Protein AF-A0A9N8VBD0-F1 (afdb_monomer_lite)

InterPro domains:
  IPR043472 Macro domain-like [G3DSA:3.40.220.10] (15-107)
  IPR043472 Macro domain-like [SSF52949] (2-107)
  IPR050892 ADP-ribose derivative metabolism enzymes [PTHR12521] (20-107)

Structure (mmCIF, N/CA/C/O backbone):
data_AF-A0A9N8VBD0-F1
#
_entry.id   AF-A0A9N8VBD0-F1
#
loop_
_atom_site.group_PDB
_atom_site.id
_atom_site.type_symbol
_atom_site.label_atom_id
_atom_site.label_alt_id
_atom_site.label_comp_id
_atom_site.label_asym_id
_atom_site.label_entity_id
_atom_site.label_seq_id
_atom_site.pdbx_PDB_ins_code
_atom_site.Cartn_x
_atom_site.Cartn_y
_atom_site.Cartn_z
_atom_site.occupancy
_atom_site.B_iso_or_equiv
_atom_site.auth_seq_id
_atom_site.auth_comp_id
_atom_site.auth_asym_id
_atom_site.auth_atom_id
_atom_site.pdbx_PDB_model_num
ATOM 1 N N . MET A 1 1 ? -31.161 -8.062 6.713 1.00 31.09 1 MET A N 1
ATOM 2 C CA . MET A 1 1 ? -30.155 -8.260 5.653 1.00 31.09 1 MET A CA 1
ATOM 3 C C . MET A 1 1 ? -29.999 -6.920 4.972 1.00 31.09 1 MET A C 1
ATOM 5 O O . MET A 1 1 ? -30.831 -6.590 4.147 1.00 31.09 1 MET A O 1
ATOM 9 N N . ASN A 1 2 ? -29.030 -6.115 5.401 1.00 25.83 2 ASN A N 1
ATOM 10 C CA . ASN A 1 2 ? -28.719 -4.864 4.720 1.00 25.83 2 ASN A CA 1
ATOM 11 C C . ASN A 1 2 ? -27.348 -5.059 4.088 1.00 25.83 2 ASN A C 1
ATOM 13 O O . ASN A 1 2 ? -26.340 -5.107 4.793 1.00 25.83 2 ASN A O 1
ATOM 17 N N . GLU A 1 3 ? -27.341 -5.254 2.773 1.00 28.41 3 GLU A N 1
ATOM 18 C CA . GLU A 1 3 ? -26.153 -5.073 1.952 1.00 28.41 3 GLU A CA 1
ATOM 19 C C . GLU A 1 3 ? -25.787 -3.593 2.029 1.00 28.41 3 GLU A C 1
ATOM 21 O O . GLU A 1 3 ? -26.439 -2.732 1.442 1.00 28.41 3 GLU A O 1
ATOM 26 N N . ILE A 1 4 ? -24.778 -3.284 2.840 1.00 38.75 4 ILE A N 1
ATOM 27 C CA . ILE A 1 4 ? -24.139 -1.977 2.808 1.00 38.75 4 ILE A CA 1
ATOM 28 C C . ILE A 1 4 ? -23.220 -2.022 1.593 1.00 38.75 4 ILE A C 1
ATOM 30 O O . ILE A 1 4 ? -22.107 -2.545 1.648 1.00 38.75 4 ILE A O 1
ATOM 34 N N . GLN A 1 5 ? -23.756 -1.543 0.478 1.00 35.75 5 GLN A N 1
ATOM 35 C CA . GLN A 1 5 ? -23.050 -1.273 -0.760 1.00 35.75 5 GLN A CA 1
ATOM 36 C C . GLN A 1 5 ? -22.018 -0.158 -0.496 1.00 35.75 5 GLN A C 1
ATOM 38 O O . GLN A 1 5 ? -22.266 1.021 -0.739 1.00 35.75 5 GLN A O 1
ATOM 43 N N . GLY A 1 6 ? -20.873 -0.517 0.086 1.00 36.97 6 GLY A N 1
ATOM 44 C CA . GLY A 1 6 ? -19.668 0.311 0.075 1.00 36.97 6 GLY A CA 1
ATOM 45 C C . GLY A 1 6 ? -19.026 0.191 -1.300 1.00 36.97 6 GLY A C 1
ATOM 46 O O . GLY A 1 6 ? -18.059 -0.554 -1.462 1.00 36.97 6 GLY A O 1
ATOM 47 N N . ASP A 1 7 ? -19.662 0.817 -2.289 1.00 37.22 7 ASP A N 1
ATOM 48 C CA . ASP A 1 7 ? -19.203 0.837 -3.673 1.00 37.22 7 ASP A CA 1
ATOM 49 C C . ASP A 1 7 ? -17.935 1.671 -3.839 1.00 37.22 7 ASP A C 1
ATOM 51 O O . ASP A 1 7 ? -17.597 2.495 -2.997 1.00 37.22 7 ASP A O 1
ATOM 55 N N . LEU A 1 8 ? -17.268 1.398 -4.961 1.00 44.38 8 LEU A N 1
ATOM 56 C CA . LEU A 1 8 ? -15.953 1.811 -5.468 1.00 44.38 8 LEU A CA 1
ATOM 57 C C . LEU A 1 8 ? -15.437 3.238 -5.186 1.00 44.38 8 LEU A C 1
ATOM 59 O O . LEU A 1 8 ? -14.272 3.495 -5.469 1.00 44.38 8 LEU A O 1
ATOM 63 N N . PHE A 1 9 ? -16.247 4.145 -4.655 1.00 45.81 9 PHE A N 1
ATOM 64 C CA . PHE A 1 9 ? -15.895 5.510 -4.288 1.00 45.81 9 PHE A CA 1
ATOM 65 C C . PHE A 1 9 ? -16.788 5.913 -3.107 1.00 45.81 9 PHE A C 1
ATOM 67 O O . PHE A 1 9 ? -17.988 5.634 -3.116 1.00 45.81 9 PHE A O 1
ATOM 74 N N . ASP A 1 10 ? -16.208 6.544 -2.082 1.00 40.22 10 ASP A N 1
ATOM 75 C CA . ASP A 1 10 ? -16.963 7.177 -0.994 1.00 40.22 10 ASP A CA 1
ATOM 76 C C . ASP A 1 10 ? -18.092 8.020 -1.618 1.00 40.22 10 ASP A C 1
ATOM 78 O O . ASP A 1 10 ? -17.846 8.869 -2.476 1.00 40.22 10 ASP A O 1
ATOM 82 N N . ASN A 1 11 ? -19.347 7.722 -1.270 1.00 37.53 11 ASN A N 1
ATOM 83 C CA . ASN A 1 11 ? -20.549 8.149 -2.006 1.00 37.53 11 ASN A CA 1
ATOM 84 C C . ASN A 1 11 ? -20.861 9.659 -1.843 1.00 37.53 11 ASN A C 1
ATOM 86 O O . ASN A 1 11 ? -21.993 10.095 -2.057 1.00 37.53 11 ASN A O 1
ATOM 90 N N . SER A 1 12 ? -19.867 10.460 -1.443 1.00 38.16 12 SER A N 1
ATOM 91 C CA . SER A 1 12 ? -19.885 11.924 -1.466 1.00 38.16 12 SER A CA 1
ATOM 92 C C . SER A 1 12 ? -19.321 12.518 -2.758 1.00 38.16 12 SER A C 1
ATOM 94 O O . SER A 1 12 ? -19.684 13.644 -3.088 1.00 38.16 12 SER A O 1
ATOM 96 N N . ASP A 1 13 ? -18.519 11.775 -3.526 1.00 39.72 13 ASP A N 1
ATOM 97 C CA . ASP A 1 13 ? -17.873 12.286 -4.740 1.00 39.72 13 ASP A CA 1
ATOM 98 C C . ASP A 1 13 ? -18.509 11.688 -6.000 1.00 39.72 13 ASP A C 1
ATOM 100 O O . ASP A 1 13 ? -17.904 10.941 -6.766 1.00 39.72 13 ASP A O 1
ATOM 104 N N . LYS A 1 14 ? -19.776 12.046 -6.237 1.00 34.25 14 LYS A N 1
ATOM 105 C CA . LYS A 1 14 ? -20.397 11.927 -7.564 1.00 34.25 14 LYS A CA 1
ATOM 106 C C . LYS A 1 14 ? -19.779 12.958 -8.505 1.00 34.25 14 LYS A C 1
ATOM 108 O O . LYS A 1 14 ? -20.383 13.989 -8.769 1.00 34.25 14 LYS A O 1
ATOM 113 N N . ASN A 1 15 ? -18.584 12.680 -8.994 1.00 30.66 15 ASN A N 1
ATOM 114 C CA . ASN A 1 15 ? -18.035 13.230 -10.226 1.00 30.66 15 ASN A CA 1
ATOM 115 C C . ASN A 1 15 ? -17.152 12.136 -10.826 1.00 30.66 15 ASN A C 1
ATOM 117 O O . ASN A 1 15 ? -16.615 11.325 -10.082 1.00 30.66 15 ASN A O 1
ATOM 121 N N . ASP A 1 16 ? -17.019 12.091 -12.146 1.00 38.62 16 ASP A N 1
ATOM 122 C CA . ASP A 1 16 ? -16.269 11.087 -12.911 1.00 38.62 16 ASP A CA 1
ATOM 123 C C . ASP A 1 16 ? -14.747 11.075 -12.613 1.00 38.62 16 ASP A C 1
ATOM 125 O O . ASP A 1 16 ? -13.912 11.296 -13.491 1.00 38.62 16 ASP A O 1
ATOM 129 N N . ALA A 1 17 ? -14.346 10.838 -11.365 1.00 41.44 17 ALA A N 1
ATOM 130 C CA . ALA A 1 17 ? -12.961 10.795 -10.938 1.00 41.44 17 ALA A CA 1
ATOM 131 C C . ALA A 1 17 ? -12.403 9.399 -11.221 1.00 41.44 17 ALA A C 1
ATOM 133 O O . ALA A 1 17 ? -12.363 8.521 -10.361 1.00 41.44 17 ALA A O 1
ATOM 134 N N . LEU A 1 18 ? -11.982 9.202 -12.472 1.00 44.25 18 LEU A N 1
ATOM 135 C CA . LEU A 1 18 ? -10.985 8.201 -12.845 1.00 44.25 18 LEU A CA 1
ATOM 136 C C . LEU A 1 18 ? -9.923 8.158 -11.741 1.00 44.25 18 LEU A C 1
ATOM 138 O O . LEU A 1 18 ? -9.254 9.166 -11.504 1.00 44.25 18 LEU A O 1
ATOM 142 N N . ALA A 1 19 ? -9.821 7.032 -11.037 1.00 52.41 19 ALA A N 1
ATOM 143 C CA . ALA A 1 19 ? -8.888 6.892 -9.933 1.00 52.41 19 ALA A CA 1
ATOM 144 C C . ALA A 1 19 ? -7.481 7.323 -10.390 1.00 52.41 19 ALA A C 1
ATOM 146 O O . ALA A 1 19 ? -6.981 6.873 -11.424 1.00 52.41 19 ALA A O 1
ATOM 147 N N . HIS A 1 20 ? -6.910 8.289 -9.676 1.00 60.22 20 HIS A N 1
ATOM 148 C CA . HIS A 1 20 ? -5.721 9.018 -10.095 1.00 60.22 20 HIS A CA 1
ATOM 149 C C . HIS A 1 20 ? -4.461 8.208 -9.761 1.00 60.22 20 HIS A C 1
ATOM 151 O O . HIS A 1 20 ? -4.451 7.406 -8.827 1.00 60.22 20 HIS A O 1
ATOM 157 N N . PHE A 1 21 ? -3.381 8.387 -10.520 1.00 62.84 21 PHE A N 1
ATOM 158 C CA . PHE A 1 21 ? -2.146 7.621 -10.312 1.00 62.84 21 PHE A CA 1
ATOM 159 C C . PHE A 1 21 ? -1.577 7.830 -8.911 1.00 62.84 21 PHE A C 1
ATOM 161 O O . PHE A 1 21 ? -1.572 8.948 -8.391 1.00 62.84 21 PHE A O 1
ATOM 168 N N . GLY A 1 22 ? -1.111 6.742 -8.297 1.00 65.31 22 GLY A N 1
ATOM 169 C CA . GLY A 1 22 ? -0.638 6.778 -6.917 1.00 65.31 22 GLY A CA 1
ATOM 170 C C . GLY A 1 22 ? -1.759 6.771 -5.873 1.00 65.31 22 GLY A C 1
ATOM 171 O O . GLY A 1 22 ? -1.465 6.985 -4.702 1.00 65.31 22 GLY A O 1
ATOM 172 N N . GLN A 1 23 ? -3.013 6.513 -6.263 1.00 79.75 23 GLN A N 1
ATOM 173 C CA . GLN A 1 23 ? -4.126 6.267 -5.340 1.00 79.75 23 GLN A CA 1
ATOM 174 C C . GLN A 1 23 ? -4.428 4.771 -5.182 1.00 79.75 23 GLN A C 1
ATOM 176 O O . GLN A 1 23 ? -3.933 3.909 -5.921 1.00 79.75 23 GLN A O 1
ATOM 181 N N . VAL A 1 24 ? -5.274 4.464 -4.204 1.00 85.81 24 VAL A N 1
ATOM 182 C CA . VAL A 1 24 ? -5.742 3.120 -3.888 1.00 85.81 24 VAL A CA 1
ATOM 183 C C . VAL A 1 24 ? -7.262 3.093 -3.868 1.00 85.81 24 VAL A C 1
ATOM 185 O O . VAL A 1 24 ? -7.913 3.769 -3.076 1.00 85.81 24 VAL A O 1
ATOM 188 N N . ALA A 1 25 ? -7.841 2.239 -4.708 1.00 87.19 25 ALA A N 1
ATOM 189 C CA . ALA A 1 25 ? -9.255 1.899 -4.606 1.00 87.19 25 ALA A CA 1
ATOM 190 C C . ALA A 1 25 ? -9.441 0.757 -3.599 1.00 87.19 25 ALA A C 1
ATOM 192 O O . ALA A 1 25 ? -8.558 -0.091 -3.436 1.00 87.19 25 ALA A O 1
ATOM 193 N N . TYR A 1 26 ? -10.599 0.683 -2.943 1.00 88.44 26 TYR A N 1
ATOM 194 C CA . TYR A 1 26 ? -10.912 -0.439 -2.063 1.00 88.44 26 TYR A CA 1
ATOM 195 C C . TYR A 1 26 ? -12.343 -0.939 -2.234 1.00 88.44 26 TYR A C 1
ATOM 197 O O . TYR A 1 26 ? -13.241 -0.207 -2.635 1.00 88.44 26 TYR A O 1
ATOM 205 N N . LEU A 1 27 ? -12.543 -2.217 -1.917 1.00 89.00 27 LEU A N 1
ATOM 206 C CA . LEU A 1 27 ? -13.844 -2.874 -1.918 1.00 89.00 27 LEU A CA 1
ATOM 207 C C . LEU A 1 27 ? -14.053 -3.608 -0.595 1.00 89.00 27 LEU A C 1
ATOM 209 O O . LEU A 1 27 ? -13.223 -4.434 -0.205 1.00 89.00 27 LEU A O 1
ATOM 213 N N . LEU A 1 28 ? -15.179 -3.358 0.073 1.00 87.56 28 LEU A N 1
ATOM 214 C CA . LEU A 1 28 ? -15.573 -4.115 1.259 1.00 87.56 28 LEU A CA 1
ATOM 215 C C . LEU A 1 28 ? -16.231 -5.438 0.840 1.00 87.56 28 LEU A C 1
ATOM 217 O O . LEU A 1 28 ? -17.234 -5.461 0.128 1.00 87.56 28 LEU A O 1
ATOM 221 N N . ARG A 1 29 ? -15.677 -6.567 1.291 1.00 87.88 29 ARG A N 1
ATOM 222 C CA . ARG A 1 29 ? -16.246 -7.905 1.075 1.00 87.88 29 ARG A CA 1
ATOM 223 C C . ARG A 1 29 ? -16.353 -8.644 2.400 1.00 87.88 29 ARG A C 1
ATOM 225 O O . ARG A 1 29 ? -15.358 -9.133 2.933 1.00 87.88 29 ARG A O 1
ATOM 232 N N . GLY A 1 30 ? -17.574 -8.757 2.916 1.00 90.38 30 GLY A N 1
ATOM 233 C CA . GLY A 1 30 ? -17.815 -9.321 4.241 1.00 90.38 30 GLY A CA 1
ATOM 234 C C . GLY A 1 30 ? -17.185 -8.434 5.314 1.00 90.38 30 GLY A C 1
ATOM 235 O O . GLY A 1 30 ? -17.584 -7.288 5.472 1.00 90.38 30 GLY A O 1
ATOM 236 N N . ASN A 1 31 ? -16.187 -8.956 6.025 1.00 89.19 31 ASN A N 1
ATOM 237 C CA . ASN A 1 31 ? -15.477 -8.256 7.101 1.00 89.19 31 ASN A CA 1
ATOM 238 C C . ASN A 1 31 ? -14.050 -7.816 6.723 1.00 89.19 31 ASN A C 1
ATOM 240 O O . ASN A 1 31 ? -13.245 -7.540 7.610 1.00 89.19 31 ASN A O 1
ATOM 244 N N . ARG A 1 32 ? -13.707 -7.800 5.430 1.00 90.69 32 ARG A N 1
ATOM 245 C CA . ARG A 1 32 ? -12.364 -7.449 4.952 1.00 90.69 32 ARG A CA 1
ATOM 246 C C . ARG A 1 32 ? -12.407 -6.486 3.776 1.00 90.69 32 ARG A C 1
ATOM 248 O O . ARG A 1 32 ? -13.312 -6.545 2.944 1.00 90.69 32 ARG A O 1
ATOM 255 N N . TYR A 1 33 ? -11.377 -5.654 3.693 1.00 92.50 33 TYR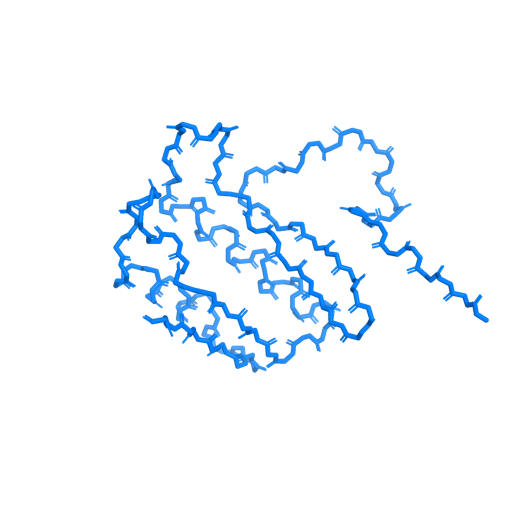 A N 1
ATOM 256 C CA . TYR A 1 33 ? -11.140 -4.759 2.569 1.00 92.50 33 TYR A CA 1
ATOM 257 C C . TYR A 1 33 ? -10.212 -5.422 1.555 1.00 92.50 33 TYR A C 1
ATOM 259 O O . TYR A 1 33 ? -9.230 -6.070 1.921 1.00 92.50 33 TYR A O 1
ATOM 267 N N . ILE A 1 34 ? -10.533 -5.255 0.278 1.00 91.56 34 ILE A N 1
ATOM 268 C CA . ILE A 1 34 ? -9.659 -5.601 -0.839 1.00 91.56 34 ILE A CA 1
ATOM 269 C C . ILE A 1 34 ? -9.143 -4.286 -1.409 1.00 91.56 34 ILE A C 1
ATOM 271 O O . ILE A 1 34 ? -9.943 -3.501 -1.907 1.00 91.56 34 ILE A O 1
ATOM 275 N N . PHE A 1 35 ? -7.835 -4.055 -1.314 1.00 90.31 35 PHE A N 1
ATOM 276 C CA . PHE A 1 35 ? -7.179 -2.849 -1.816 1.00 90.31 35 PHE A CA 1
ATOM 277 C C . PHE A 1 35 ? -6.578 -3.093 -3.202 1.00 90.31 35 PHE A C 1
ATOM 279 O O . PHE A 1 35 ? -5.899 -4.097 -3.420 1.00 90.31 35 PHE A O 1
ATOM 286 N N . TYR A 1 36 ? -6.800 -2.155 -4.117 1.00 88.94 36 TYR A N 1
ATOM 287 C CA . TYR A 1 36 ? -6.275 -2.155 -5.478 1.00 88.94 36 TYR A CA 1
ATOM 288 C C . TYR A 1 36 ? -5.347 -0.950 -5.644 1.00 88.94 36 TYR A C 1
ATOM 290 O O . TYR A 1 36 ? -5.808 0.189 -5.695 1.00 88.94 36 TYR A O 1
ATOM 298 N N . LEU A 1 37 ? -4.038 -1.202 -5.704 1.00 86.25 37 LEU A N 1
ATOM 299 C CA . LEU A 1 37 ? -3.029 -0.162 -5.917 1.00 86.25 37 LEU A CA 1
ATOM 300 C C . LEU A 1 37 ? -3.013 0.224 -7.396 1.00 86.25 37 LEU A C 1
ATOM 302 O O . LEU A 1 37 ? -2.826 -0.638 -8.257 1.00 86.25 37 LEU A O 1
ATOM 306 N N . ILE A 1 38 ? -3.180 1.511 -7.690 1.00 80.94 38 ILE A N 1
ATOM 307 C CA . ILE A 1 38 ? -3.189 2.023 -9.061 1.00 80.94 38 ILE A CA 1
ATOM 308 C C . ILE A 1 38 ? -1.819 2.622 -9.359 1.00 80.94 38 ILE A C 1
ATOM 310 O O . ILE A 1 38 ? -1.511 3.754 -8.984 1.00 80.94 38 ILE A O 1
ATOM 314 N N . THR A 1 39 ? -0.976 1.829 -10.021 1.00 67.00 39 THR A N 1
ATOM 315 C CA . THR A 1 39 ? 0.453 2.136 -10.193 1.00 67.00 39 THR A CA 1
ATOM 316 C C . THR A 1 39 ? 0.845 2.563 -11.612 1.00 67.00 39 THR A C 1
ATOM 318 O O . THR A 1 39 ? 1.988 2.957 -11.815 1.00 67.00 39 THR A O 1
ATOM 321 N N . LYS A 1 40 ? -0.058 2.499 -12.604 1.00 65.06 40 LYS A N 1
ATOM 322 C CA . LYS A 1 40 ? 0.246 2.824 -14.014 1.00 65.06 40 LYS A CA 1
ATOM 323 C C . LYS A 1 40 ? -0.943 3.383 -14.800 1.00 65.06 40 LYS A C 1
ATOM 325 O O . LYS A 1 40 ? -2.088 3.047 -14.509 1.00 65.06 40 LYS A O 1
ATOM 330 N N . SER A 1 41 ? -0.637 4.185 -15.826 1.00 57.47 41 SER A N 1
ATOM 331 C CA . SER A 1 41 ? -1.572 4.789 -16.794 1.00 57.47 41 SER A CA 1
ATOM 332 C C . SER A 1 41 ? -2.171 3.809 -17.781 1.00 57.47 41 SER A C 1
ATOM 334 O O . SER A 1 41 ? -3.379 3.813 -17.999 1.00 57.47 41 SER A O 1
ATOM 336 N N . ASN A 1 42 ? -1.341 2.945 -18.352 1.00 55.84 42 ASN A N 1
ATOM 337 C CA . ASN A 1 42 ? -1.773 1.885 -19.247 1.00 55.84 42 ASN A CA 1
ATOM 338 C C . ASN A 1 42 ? -1.175 0.566 -18.789 1.00 55.84 42 ASN A C 1
ATOM 340 O O . ASN A 1 42 ? -0.102 0.532 -18.196 1.00 55.84 42 ASN A O 1
ATOM 344 N N . VAL A 1 43 ? -1.821 -0.547 -19.139 1.00 58.25 43 VAL A N 1
ATOM 345 C CA . VAL A 1 43 ? -1.320 -1.898 -18.826 1.00 58.25 43 VAL A CA 1
ATOM 346 C C . VAL A 1 43 ? 0.120 -2.113 -19.325 1.00 58.25 43 VAL A C 1
ATOM 348 O O . VAL A 1 43 ? 0.878 -2.837 -18.676 1.00 58.25 43 VAL A O 1
ATOM 351 N N . ASN A 1 44 ? 0.486 -1.443 -20.424 1.00 55.41 44 ASN A N 1
ATOM 352 C CA . ASN A 1 44 ? 1.789 -1.521 -21.090 1.00 55.41 44 ASN A CA 1
ATOM 353 C C . ASN A 1 44 ? 2.860 -0.585 -20.503 1.00 55.41 44 ASN A C 1
ATOM 355 O O . ASN A 1 44 ? 4.037 -0.753 -20.822 1.00 55.41 44 ASN A O 1
ATOM 359 N N . ASP A 1 45 ? 2.471 0.382 -19.670 1.00 59.81 45 ASP A N 1
ATOM 360 C CA . ASP A 1 45 ? 3.411 1.303 -19.035 1.00 59.81 45 ASP A CA 1
ATOM 361 C C . ASP A 1 45 ? 4.009 0.649 -17.785 1.00 59.81 45 ASP A C 1
ATOM 363 O O . ASP A 1 45 ? 3.355 -0.133 -17.088 1.00 59.81 45 ASP A O 1
ATOM 367 N N . LYS A 1 46 ? 5.274 0.956 -17.492 1.00 59.81 46 LYS A N 1
ATOM 368 C CA . LYS A 1 46 ? 5.912 0.498 -16.254 1.00 59.81 46 LYS A CA 1
ATOM 369 C C . LYS A 1 46 ? 5.572 1.477 -15.131 1.00 59.81 46 LYS A C 1
ATOM 371 O O . LYS A 1 46 ? 5.707 2.680 -15.355 1.00 59.81 46 LYS A O 1
ATOM 376 N N . PRO A 1 47 ? 5.171 0.998 -13.942 1.00 64.81 47 PRO A N 1
ATOM 377 C CA . PRO A 1 47 ? 5.010 1.882 -12.798 1.00 64.81 47 PRO A CA 1
ATOM 378 C C . PRO A 1 47 ? 6.354 2.525 -12.454 1.00 64.81 47 PRO A C 1
ATOM 380 O O . PRO A 1 47 ? 7.390 1.851 -12.463 1.00 64.81 47 PRO A O 1
ATOM 383 N N . THR A 1 48 ? 6.350 3.821 -12.154 1.00 77.19 48 THR A N 1
ATOM 384 C CA . THR A 1 48 ? 7.537 4.468 -11.592 1.00 77.19 48 THR A CA 1
ATOM 385 C C . THR A 1 48 ? 7.673 4.096 -10.114 1.00 77.19 48 THR A C 1
ATOM 387 O O . THR A 1 48 ? 6.687 3.791 -9.437 1.00 77.19 48 THR A O 1
ATOM 390 N N . GLU A 1 49 ? 8.903 4.113 -9.598 1.00 81.00 49 GLU A N 1
ATOM 391 C CA . GLU A 1 49 ? 9.163 3.929 -8.163 1.00 81.00 49 GLU A CA 1
ATOM 392 C C . GLU A 1 49 ? 8.391 4.961 -7.319 1.00 81.00 49 GLU A C 1
ATOM 394 O O . GLU A 1 49 ? 7.833 4.623 -6.276 1.00 81.00 49 GLU A O 1
ATOM 399 N N . GLU A 1 50 ? 8.272 6.191 -7.822 1.00 82.75 50 GLU A N 1
ATOM 400 C CA . GLU A 1 50 ? 7.535 7.282 -7.185 1.00 82.75 50 GLU A CA 1
ATOM 401 C C . GLU A 1 50 ? 6.026 6.998 -7.085 1.00 82.75 50 GLU A C 1
ATOM 403 O O . GLU A 1 50 ? 5.433 7.165 -6.019 1.00 82.75 50 GLU A O 1
ATOM 408 N N . ASP A 1 51 ? 5.392 6.534 -8.165 1.00 80.94 51 ASP A N 1
ATOM 409 C CA . ASP A 1 51 ? 3.953 6.239 -8.164 1.00 80.94 51 ASP A CA 1
ATOM 410 C C . ASP A 1 51 ? 3.620 5.030 -7.288 1.00 80.94 51 ASP A C 1
ATOM 412 O O . ASP A 1 51 ? 2.585 5.002 -6.613 1.00 80.94 51 ASP A O 1
ATOM 416 N N . PHE A 1 52 ? 4.523 4.046 -7.241 1.00 85.56 52 PHE A N 1
ATOM 417 C CA . PHE A 1 52 ? 4.407 2.932 -6.310 1.00 85.56 52 PHE A CA 1
ATOM 418 C C . PHE A 1 52 ? 4.413 3.428 -4.860 1.00 85.56 52 PHE A C 1
ATOM 420 O O . PHE A 1 52 ? 3.527 3.070 -4.083 1.00 85.56 52 PHE A O 1
ATOM 427 N N . GLU A 1 53 ? 5.348 4.301 -4.496 1.00 88.44 53 GLU A N 1
ATOM 428 C CA . GLU A 1 53 ? 5.409 4.869 -3.148 1.00 88.44 53 GLU A CA 1
ATOM 429 C C . GLU A 1 53 ? 4.186 5.716 -2.800 1.00 88.44 53 GLU A C 1
ATOM 431 O O . GLU A 1 53 ? 3.639 5.559 -1.706 1.00 88.44 53 GLU A O 1
ATOM 436 N N . LYS A 1 54 ? 3.699 6.548 -3.729 1.00 88.44 54 LYS A N 1
ATOM 437 C CA . LYS A 1 54 ? 2.449 7.304 -3.544 1.00 88.44 54 LYS A CA 1
ATOM 438 C C . LYS A 1 54 ? 1.278 6.372 -3.238 1.00 88.44 54 LYS A C 1
ATOM 440 O O . LYS A 1 54 ? 0.570 6.594 -2.257 1.00 88.44 54 LYS A O 1
ATOM 445 N N . SER A 1 55 ? 1.148 5.275 -3.990 1.00 88.75 55 SER A N 1
ATOM 446 C CA . SER A 1 55 ? 0.091 4.284 -3.749 1.00 88.75 55 SER A CA 1
ATOM 447 C C . SER A 1 55 ? 0.217 3.601 -2.382 1.00 88.75 55 SER A C 1
ATOM 449 O O . SER A 1 55 ? -0.788 3.327 -1.731 1.00 88.75 55 SER A O 1
ATOM 451 N N . LEU A 1 56 ? 1.438 3.375 -1.884 1.00 92.38 56 LEU A N 1
ATOM 452 C CA . LEU A 1 56 ? 1.642 2.847 -0.534 1.00 92.38 56 LEU A CA 1
ATOM 453 C C . LEU A 1 56 ? 1.256 3.862 0.550 1.00 92.38 56 LEU A C 1
ATOM 455 O O . LEU A 1 56 ? 0.703 3.464 1.577 1.00 92.38 56 LEU A O 1
ATOM 459 N N . ILE A 1 57 ? 1.543 5.151 0.348 1.00 92.69 57 ILE A N 1
ATOM 460 C CA . ILE A 1 57 ? 1.161 6.219 1.287 1.00 92.69 57 ILE A CA 1
ATOM 461 C C . ILE A 1 57 ? -0.364 6.309 1.377 1.00 92.69 57 ILE A C 1
ATOM 463 O O . ILE A 1 57 ? -0.916 6.357 2.477 1.00 92.69 57 ILE A O 1
ATOM 467 N N . ASP A 1 58 ? -1.051 6.266 0.239 1.00 90.94 58 ASP A N 1
ATOM 468 C CA . ASP A 1 58 ? -2.512 6.283 0.212 1.00 90.94 58 ASP A CA 1
ATOM 469 C C . ASP A 1 58 ? -3.109 5.021 0.861 1.00 90.94 58 ASP A C 1
ATOM 471 O O . ASP A 1 58 ? -4.013 5.110 1.695 1.00 90.94 58 ASP A O 1
ATOM 475 N N . LEU A 1 59 ? -2.519 3.844 0.601 1.00 92.88 59 LEU A N 1
ATOM 476 C CA . LEU A 1 59 ? -2.891 2.598 1.280 1.00 92.88 59 LEU A CA 1
ATOM 477 C C . LEU A 1 59 ? -2.787 2.727 2.802 1.00 92.88 59 LEU A C 1
ATOM 479 O O . LEU A 1 59 ? -3.683 2.281 3.522 1.00 92.88 59 LEU A O 1
ATOM 483 N N . ARG A 1 60 ? -1.697 3.316 3.303 1.00 94.00 60 ARG A N 1
ATOM 484 C CA . ARG A 1 60 ? -1.507 3.548 4.737 1.00 94.00 60 ARG A CA 1
ATOM 485 C C . ARG A 1 60 ? -2.619 4.433 5.297 1.00 94.00 60 ARG A C 1
ATOM 487 O O . ARG A 1 60 ? -3.231 4.051 6.293 1.00 94.00 60 ARG A O 1
ATOM 494 N N . ASN A 1 61 ? -2.902 5.566 4.655 1.00 92.31 61 ASN A N 1
ATOM 495 C CA . ASN A 1 61 ? -3.942 6.498 5.097 1.00 92.31 61 ASN A 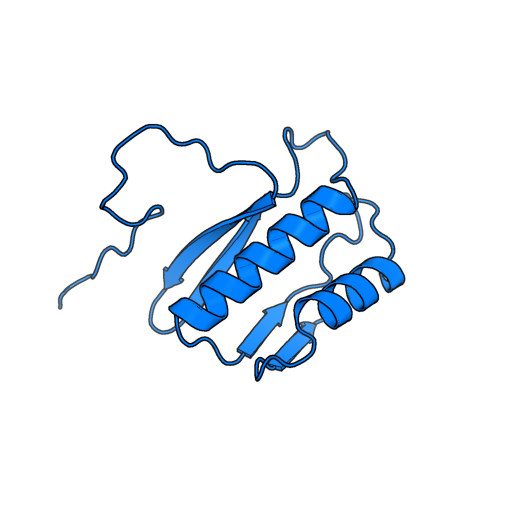CA 1
ATOM 496 C C . ASN A 1 61 ? -5.315 5.814 5.159 1.00 92.31 61 ASN A C 1
ATOM 498 O O . ASN A 1 61 ? -6.056 5.978 6.130 1.00 92.31 61 ASN A O 1
ATOM 502 N N . LEU A 1 62 ? -5.640 4.993 4.156 1.00 91.38 62 LEU A N 1
ATOM 503 C CA . LEU A 1 62 ? -6.865 4.195 4.149 1.00 91.38 62 LEU A CA 1
ATOM 504 C C . LEU A 1 62 ? -6.886 3.163 5.276 1.00 91.38 62 LEU A C 1
ATOM 506 O O . LEU A 1 62 ? -7.921 2.991 5.916 1.00 91.38 62 LEU A O 1
ATOM 510 N N . CYS A 1 63 ? -5.767 2.494 5.555 1.00 93.25 63 CYS A N 1
ATOM 511 C CA . CYS A 1 63 ? -5.694 1.542 6.660 1.00 93.25 63 CYS A CA 1
ATOM 512 C C . CYS A 1 63 ? -5.929 2.220 8.013 1.00 93.25 63 CYS A C 1
ATOM 514 O O . CYS A 1 63 ? -6.669 1.682 8.831 1.00 93.25 63 CYS A O 1
ATOM 516 N N . GLU A 1 64 ? -5.360 3.405 8.237 1.00 92.19 64 GLU A N 1
ATOM 517 C CA . GLU A 1 64 ? -5.597 4.192 9.451 1.00 92.19 64 GLU A CA 1
ATOM 518 C C . GLU A 1 64 ? -7.069 4.642 9.541 1.00 92.19 64 GLU A C 1
ATOM 520 O O . GLU A 1 64 ? -7.720 4.403 10.560 1.00 92.19 64 GLU A O 1
ATOM 525 N N . LYS A 1 65 ? -7.640 5.193 8.454 1.00 91.62 65 LYS A N 1
ATOM 526 C CA . LYS A 1 65 ? -9.052 5.633 8.383 1.00 91.62 65 LYS A CA 1
ATOM 527 C C . LYS A 1 65 ? -10.036 4.485 8.633 1.00 91.62 65 LYS A C 1
ATOM 529 O O . LYS A 1 65 ? -11.046 4.672 9.306 1.00 91.62 65 LYS A O 1
ATOM 534 N N . LEU A 1 66 ? -9.755 3.305 8.081 1.00 90.50 66 LEU A N 1
ATOM 535 C CA . LEU A 1 66 ? -10.618 2.120 8.152 1.00 90.50 66 LEU A CA 1
ATOM 536 C C . LEU A 1 66 ? -10.281 1.198 9.338 1.00 90.50 66 LEU A C 1
ATOM 538 O O . LEU A 1 66 ? -10.898 0.140 9.479 1.00 90.50 66 LEU A O 1
ATOM 542 N N . ASN A 1 67 ? -9.318 1.589 10.181 1.00 92.88 67 ASN A N 1
ATOM 543 C CA . ASN A 1 67 ? -8.817 0.828 11.327 1.00 92.88 67 ASN A CA 1
ATOM 544 C C . ASN A 1 67 ? -8.366 -0.607 10.967 1.00 92.88 67 ASN A C 1
ATOM 546 O O . ASN A 1 67 ? -8.637 -1.579 11.677 1.00 92.88 67 ASN A O 1
ATOM 550 N N . VAL A 1 68 ? -7.682 -0.750 9.830 1.00 93.75 68 VAL A N 1
ATOM 551 C CA . VAL A 1 68 ? -7.095 -2.010 9.365 1.00 93.75 68 VAL A CA 1
ATOM 552 C C . VAL A 1 68 ? -5.761 -2.240 10.066 1.00 93.75 68 VAL A C 1
ATOM 554 O O . VAL A 1 68 ? -4.820 -1.474 9.905 1.00 93.75 68 VAL A O 1
ATOM 557 N N . GLN A 1 69 ? -5.659 -3.345 10.804 1.00 93.75 69 GLN A N 1
ATOM 558 C CA . GLN A 1 69 ? -4.458 -3.701 11.577 1.00 93.75 69 GLN A CA 1
ATOM 559 C C . GLN A 1 69 ? -3.562 -4.734 10.879 1.00 93.75 69 GLN A C 1
ATOM 561 O O . GLN A 1 69 ? -2.478 -5.059 11.366 1.00 93.75 69 GLN A O 1
ATOM 566 N N . GLY A 1 70 ? -4.003 -5.284 9.746 1.00 95.12 70 GLY A N 1
ATOM 567 C CA . GLY A 1 70 ? -3.276 -6.332 9.043 1.00 95.12 70 GLY A CA 1
ATOM 568 C C . GLY A 1 70 ? -3.506 -6.309 7.539 1.00 95.12 70 GLY A C 1
ATOM 569 O O . GLY A 1 70 ? -4.646 -6.256 7.083 1.00 95.12 70 GLY A O 1
ATOM 570 N N . LEU A 1 71 ? -2.418 -6.407 6.780 1.00 95.00 71 LEU A N 1
ATOM 571 C CA . LEU A 1 71 ? -2.422 -6.500 5.324 1.00 95.00 71 LEU A CA 1
ATOM 572 C C . LEU A 1 71 ? -1.782 -7.816 4.891 1.00 95.00 71 LEU A C 1
ATOM 574 O O . LEU A 1 71 ? -0.677 -8.159 5.310 1.00 95.00 71 LEU A O 1
ATOM 578 N N . SER A 1 72 ? -2.477 -8.553 4.031 1.00 94.56 72 SER A N 1
ATOM 579 C CA . SER A 1 72 ? -1.934 -9.731 3.352 1.00 94.56 72 SER A CA 1
ATOM 580 C C . SER A 1 72 ? -1.669 -9.363 1.903 1.00 94.56 72 SER A C 1
ATOM 582 O O . SER A 1 72 ? -2.598 -8.974 1.199 1.00 94.56 72 SER A O 1
ATOM 584 N N . VAL A 1 73 ? -0.415 -9.464 1.470 1.00 91.50 73 VAL A N 1
ATOM 585 C CA . VAL A 1 73 ? 0.008 -9.032 0.134 1.00 91.50 73 VAL A CA 1
ATOM 586 C C . VAL A 1 73 ? 0.676 -10.181 -0.627 1.00 91.50 73 VAL A C 1
ATOM 588 O O . VAL A 1 73 ? 1.387 -10.987 -0.019 1.00 91.50 73 VAL A O 1
ATOM 591 N N . PRO A 1 74 ? 0.473 -10.292 -1.951 1.00 88.56 74 PRO A N 1
ATOM 592 C CA . PRO A 1 74 ? 1.325 -11.128 -2.788 1.00 88.56 74 PRO A CA 1
ATOM 593 C C . PRO A 1 74 ? 2.703 -10.465 -2.944 1.00 88.56 74 PRO A C 1
ATOM 595 O O . PRO A 1 74 ? 2.981 -9.407 -2.371 1.00 88.56 74 PRO A O 1
ATOM 598 N N . ARG A 1 75 ? 3.572 -11.052 -3.767 1.00 82.12 75 ARG A N 1
ATOM 599 C CA . ARG A 1 75 ? 4.810 -10.392 -4.193 1.00 82.12 75 ARG A CA 1
ATOM 600 C C . ARG A 1 75 ? 4.468 -9.167 -5.068 1.00 82.12 75 ARG A C 1
ATOM 602 O O . ARG A 1 75 ? 4.210 -9.296 -6.261 1.00 82.12 75 ARG A O 1
ATOM 609 N N . LEU A 1 76 ? 4.389 -7.990 -4.442 1.00 78.06 76 LEU A N 1
ATOM 610 C CA . LEU A 1 76 ? 3.954 -6.731 -5.066 1.00 78.06 76 LEU A CA 1
ATOM 611 C C . LEU A 1 76 ? 4.967 -6.221 -6.091 1.00 78.06 76 LEU A C 1
ATOM 613 O O . LEU A 1 76 ? 6.162 -6.219 -5.812 1.00 78.06 76 LEU A O 1
ATOM 617 N N . GLY A 1 77 ? 4.494 -5.762 -7.255 1.00 64.44 77 GLY A N 1
ATOM 618 C CA . GLY A 1 77 ? 5.310 -5.055 -8.255 1.00 64.44 77 GLY A CA 1
ATOM 619 C C . GLY A 1 77 ? 6.436 -5.873 -8.901 1.00 64.44 77 GLY A C 1
ATOM 620 O O . GLY A 1 77 ? 7.159 -5.376 -9.761 1.00 64.44 77 GLY A O 1
ATOM 621 N N . THR A 1 78 ? 6.603 -7.136 -8.510 1.00 64.81 78 THR A N 1
ATOM 622 C CA . THR A 1 78 ? 7.636 -8.020 -9.047 1.00 64.81 78 THR A CA 1
ATOM 623 C C . THR A 1 78 ? 7.070 -8.884 -10.168 1.00 64.81 78 THR A C 1
ATOM 625 O O . THR A 1 78 ? 6.012 -9.488 -10.002 1.00 64.81 78 THR A O 1
ATOM 628 N N . GLY A 1 79 ? 7.792 -8.998 -11.282 1.00 71.00 79 GLY A N 1
ATOM 629 C CA . GLY A 1 79 ? 7.347 -9.732 -12.468 1.00 71.00 79 GLY A CA 1
ATOM 630 C C . GLY A 1 79 ? 7.163 -8.782 -13.645 1.00 71.00 79 GLY A C 1
ATOM 631 O O . GLY A 1 79 ? 8.130 -8.143 -14.061 1.00 71.00 79 GLY A O 1
ATOM 632 N N . LEU A 1 80 ? 5.932 -8.678 -14.156 1.00 60.47 80 LEU A N 1
ATOM 633 C CA . LEU A 1 80 ? 5.594 -7.844 -15.320 1.00 60.47 80 LEU A CA 1
ATOM 634 C C . LEU A 1 80 ? 5.898 -6.353 -15.107 1.00 60.47 80 LEU A C 1
ATOM 636 O O . LEU A 1 80 ? 6.291 -5.675 -16.049 1.00 60.47 80 LEU A O 1
ATOM 640 N N . ASP A 1 81 ? 5.787 -5.871 -13.869 1.00 63.72 81 ASP A N 1
ATOM 641 C CA . ASP A 1 81 ? 6.044 -4.470 -13.515 1.00 63.72 81 ASP A CA 1
ATOM 642 C C . ASP A 1 81 ? 7.537 -4.176 -13.233 1.00 63.72 81 ASP A C 1
ATOM 644 O O . ASP A 1 81 ? 7.921 -3.029 -13.032 1.00 63.72 81 ASP A O 1
ATOM 648 N N . CYS A 1 82 ? 8.402 -5.202 -13.269 1.00 69.44 82 CYS A N 1
ATOM 649 C CA . CYS A 1 82 ? 9.867 -5.115 -13.160 1.00 69.44 82 CYS A CA 1
ATOM 650 C C . CYS A 1 82 ? 10.442 -4.388 -11.922 1.00 69.44 82 CYS A C 1
ATOM 652 O O . CYS A 1 82 ? 11.640 -4.091 -11.921 1.00 69.44 82 CYS A O 1
ATOM 654 N N . LEU A 1 83 ? 9.671 -4.145 -10.855 1.00 79.44 83 LEU A N 1
ATOM 655 C CA . LEU A 1 83 ? 10.228 -3.570 -9.627 1.00 79.44 83 LEU A CA 1
ATOM 656 C C . LEU A 1 83 ? 11.119 -4.593 -8.914 1.00 79.44 83 LEU A C 1
ATOM 658 O O . LEU A 1 83 ? 10.802 -5.786 -8.810 1.00 79.44 83 LEU A O 1
ATOM 662 N N . LYS A 1 84 ? 12.260 -4.122 -8.401 1.00 84.75 84 LYS A N 1
ATOM 663 C CA . LYS A 1 84 ? 13.159 -4.948 -7.589 1.00 84.75 84 LYS A CA 1
ATOM 664 C C . LYS A 1 84 ? 12.485 -5.249 -6.253 1.00 84.75 84 LYS A C 1
ATOM 666 O O . LYS A 1 84 ? 11.974 -4.353 -5.591 1.00 84.75 84 LYS A O 1
ATOM 671 N N . LEU A 1 85 ? 12.529 -6.512 -5.824 1.00 84.69 85 LEU A N 1
ATOM 672 C CA . LEU A 1 85 ? 11.937 -6.919 -4.544 1.00 84.69 85 LEU A CA 1
ATOM 673 C C . LEU A 1 85 ? 12.542 -6.155 -3.355 1.00 84.69 85 LEU A C 1
ATOM 675 O O . LEU A 1 85 ? 11.831 -5.870 -2.399 1.00 84.69 85 LEU A O 1
ATOM 679 N N . GLU A 1 86 ? 13.837 -5.840 -3.419 1.00 87.81 86 GLU A N 1
ATOM 680 C CA . GLU A 1 86 ? 14.532 -5.031 -2.409 1.00 87.81 86 GLU A CA 1
ATOM 681 C C . GLU A 1 86 ? 13.903 -3.640 -2.300 1.00 87.81 86 GLU A C 1
ATOM 683 O O . GLU A 1 86 ? 13.422 -3.283 -1.231 1.00 87.81 86 GLU A O 1
ATOM 688 N N . PHE A 1 87 ? 13.755 -2.939 -3.429 1.00 89.06 87 PHE A N 1
ATOM 689 C CA . PHE A 1 87 ? 13.070 -1.647 -3.485 1.00 89.06 87 PHE A CA 1
ATOM 690 C C . PHE A 1 87 ? 11.651 -1.721 -2.904 1.00 89.06 87 PHE A C 1
ATOM 692 O O . PHE A 1 87 ? 11.281 -0.902 -2.070 1.00 89.06 87 PHE A O 1
ATOM 699 N N . VAL A 1 88 ? 10.864 -2.732 -3.289 1.00 88.62 88 VAL A N 1
ATOM 700 C CA . VAL A 1 88 ? 9.490 -2.907 -2.789 1.00 88.62 88 VAL A CA 1
ATOM 701 C C . VAL A 1 88 ? 9.468 -3.070 -1.268 1.00 88.62 88 VAL A C 1
ATOM 703 O O . VAL A 1 88 ? 8.650 -2.449 -0.592 1.00 88.62 88 VAL A O 1
ATOM 706 N N . LYS A 1 89 ? 10.366 -3.891 -0.714 1.00 90.38 89 LYS A N 1
ATOM 707 C CA . LYS A 1 89 ? 10.477 -4.086 0.737 1.00 90.38 89 LYS A CA 1
ATOM 708 C C . LYS A 1 89 ? 10.888 -2.797 1.442 1.00 90.38 89 LYS A C 1
ATOM 710 O O . LYS A 1 89 ? 10.288 -2.459 2.460 1.00 90.38 89 LYS A O 1
ATOM 715 N N . ASP A 1 90 ? 11.855 -2.073 0.893 1.00 93.19 90 ASP A N 1
ATOM 716 C CA . ASP A 1 90 ? 12.347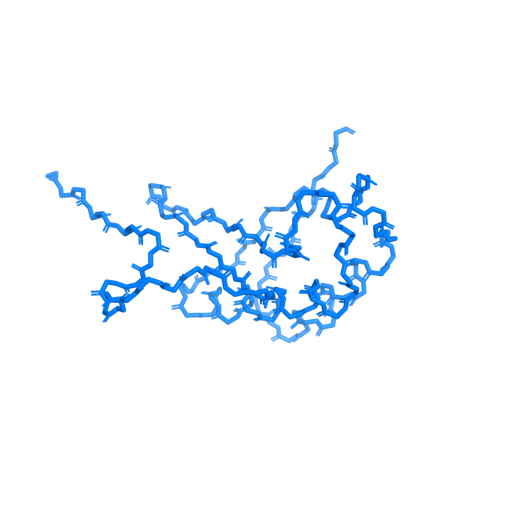 -0.822 1.467 1.00 93.19 90 ASP A CA 1
ATOM 717 C C . ASP A 1 90 ? 11.283 0.278 1.431 1.00 93.19 90 ASP A C 1
ATOM 719 O O . ASP A 1 90 ? 11.096 0.987 2.420 1.00 93.19 90 ASP A O 1
ATOM 723 N N . ALA A 1 91 ? 10.534 0.385 0.333 1.00 92.81 91 ALA A N 1
ATOM 724 C CA . ALA A 1 91 ? 9.413 1.307 0.194 1.00 92.81 91 ALA A CA 1
ATOM 725 C C . ALA A 1 91 ? 8.296 0.994 1.201 1.00 92.81 91 ALA A C 1
ATOM 727 O O . ALA A 1 91 ? 7.851 1.888 1.921 1.00 92.81 91 ALA A O 1
ATOM 728 N N . ILE A 1 92 ? 7.892 -0.278 1.327 1.00 92.94 92 ILE A N 1
ATOM 729 C CA . ILE A 1 92 ? 6.896 -0.702 2.324 1.00 92.94 92 ILE A CA 1
ATOM 730 C C . ILE A 1 92 ? 7.379 -0.368 3.737 1.00 92.94 92 ILE A C 1
ATOM 732 O O . ILE A 1 92 ? 6.645 0.256 4.500 1.00 92.94 92 ILE A O 1
ATOM 736 N N . ASN A 1 93 ? 8.614 -0.738 4.085 1.00 93.06 93 ASN A N 1
ATOM 737 C CA . ASN A 1 93 ? 9.170 -0.452 5.405 1.00 93.06 93 ASN A CA 1
ATOM 738 C C . ASN A 1 93 ? 9.163 1.048 5.691 1.00 93.06 93 ASN A C 1
ATOM 740 O O . ASN A 1 93 ? 8.694 1.463 6.744 1.00 93.06 93 ASN A O 1
ATOM 744 N N . ARG A 1 94 ? 9.624 1.874 4.751 1.00 94.31 94 ARG A N 1
ATOM 745 C CA . ARG A 1 94 ? 9.687 3.330 4.906 1.00 94.31 94 ARG A CA 1
ATOM 746 C C . ARG A 1 94 ? 8.311 3.968 5.077 1.00 94.31 94 ARG A C 1
ATOM 748 O O . ARG A 1 94 ? 8.140 4.775 5.984 1.00 94.31 94 ARG A O 1
ATOM 755 N N . VAL A 1 95 ? 7.327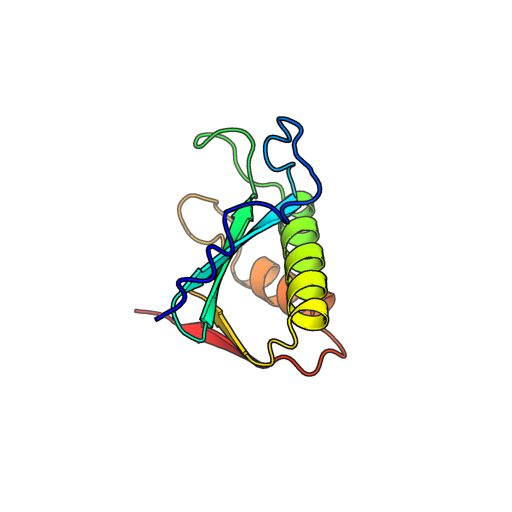 3.586 4.263 1.00 94.56 95 VAL A N 1
ATOM 756 C CA . VAL A 1 95 ? 5.972 4.158 4.327 1.00 94.56 95 VAL A CA 1
ATOM 757 C C . VAL A 1 95 ? 5.234 3.737 5.600 1.00 94.56 95 VAL A C 1
ATOM 759 O O . VAL A 1 95 ? 4.576 4.565 6.234 1.00 94.56 95 VAL A O 1
ATOM 762 N N . PHE A 1 96 ? 5.365 2.470 5.997 1.00 93.75 96 PHE A N 1
ATOM 763 C CA . PHE A 1 96 ? 4.658 1.904 7.149 1.00 93.75 96 PHE A CA 1
ATOM 764 C C . PHE A 1 96 ? 5.467 1.956 8.455 1.00 93.75 96 PHE A C 1
ATOM 766 O O . PHE A 1 96 ? 5.002 1.471 9.489 1.00 93.75 96 PHE A O 1
ATOM 773 N N . THR A 1 97 ? 6.652 2.575 8.456 1.00 92.88 97 THR A N 1
ATOM 774 C CA . THR A 1 97 ? 7.429 2.806 9.681 1.00 92.88 97 THR A CA 1
ATOM 775 C C . THR A 1 97 ? 6.591 3.590 10.694 1.00 92.88 97 THR A C 1
ATOM 777 O O . THR A 1 97 ? 5.992 4.615 10.373 1.00 92.88 97 THR A O 1
ATOM 780 N N . GLY A 1 98 ? 6.547 3.093 11.934 1.00 89.44 98 GLY A N 1
ATOM 781 C CA . GLY A 1 98 ? 5.779 3.694 13.030 1.00 89.44 98 GLY A CA 1
ATOM 782 C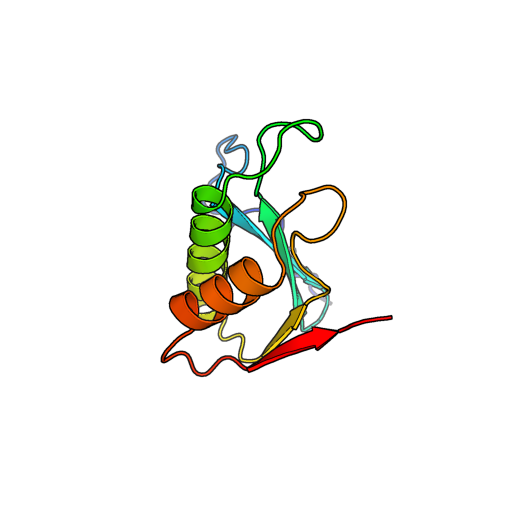 C . GLY A 1 98 ? 4.280 3.373 13.024 1.00 89.44 98 GLY A C 1
ATOM 783 O O . GLY A 1 98 ? 3.578 3.794 13.939 1.00 89.44 98 GLY A O 1
ATOM 784 N N . CYS A 1 99 ? 3.782 2.612 12.044 1.00 89.31 99 CYS A N 1
ATOM 785 C CA . CYS A 1 99 ? 2.387 2.178 11.999 1.00 89.31 99 CYS A CA 1
ATOM 786 C C . CYS A 1 99 ? 2.196 0.863 12.756 1.00 89.31 99 CYS A C 1
ATOM 788 O O . CYS A 1 99 ? 3.001 -0.059 12.632 1.00 89.31 99 CYS A O 1
ATOM 790 N N . ASN A 1 100 ? 1.072 0.719 13.460 1.00 91.25 100 ASN A N 1
ATOM 791 C CA . ASN A 1 100 ? 0.685 -0.549 14.083 1.00 91.25 100 ASN A CA 1
ATOM 792 C C . ASN A 1 100 ? -0.082 -1.457 13.098 1.00 91.25 100 ASN A C 1
ATOM 794 O O . ASN A 1 100 ? -1.183 -1.921 13.389 1.00 91.25 100 ASN A O 1
ATOM 798 N N . ILE A 1 101 ? 0.475 -1.658 11.898 1.00 93.88 101 ILE A N 1
ATOM 799 C CA . ILE A 1 101 ? -0.122 -2.463 10.823 1.00 93.88 101 ILE A CA 1
ATOM 800 C C . ILE A 1 101 ? 0.809 -3.635 10.521 1.00 93.88 101 ILE A C 1
ATOM 802 O O . ILE A 1 101 ? 1.955 -3.447 10.115 1.00 93.88 101 ILE A O 1
ATOM 806 N N . ARG A 1 102 ? 0.318 -4.868 10.679 1.00 94.50 102 ARG A N 1
ATOM 807 C CA . ARG A 1 102 ? 1.087 -6.072 10.349 1.00 94.50 102 ARG A CA 1
ATOM 808 C C . ARG A 1 102 ? 0.958 -6.400 8.866 1.00 94.50 102 ARG A C 1
ATOM 810 O O . ARG A 1 102 ? -0.107 -6.816 8.417 1.00 94.50 102 ARG A O 1
ATOM 817 N N . ILE A 1 103 ? 2.055 -6.299 8.122 1.00 94.25 103 ILE A N 1
ATOM 818 C CA . ILE A 1 103 ? 2.101 -6.682 6.706 1.00 94.25 103 ILE A CA 1
ATOM 819 C C . ILE A 1 103 ? 2.688 -8.091 6.579 1.00 94.25 103 ILE A C 1
ATOM 821 O O . ILE A 1 103 ? 3.753 -8.386 7.116 1.00 94.25 103 I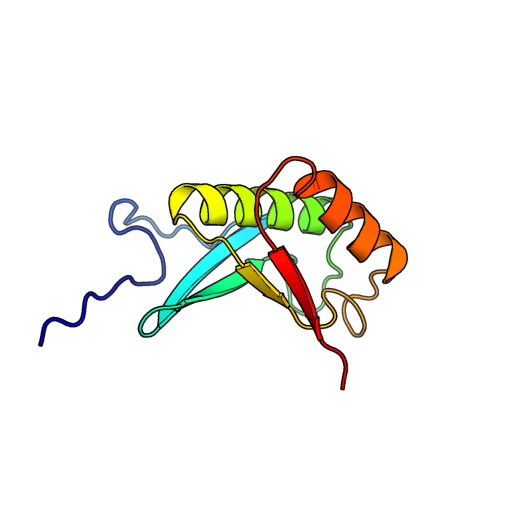LE A O 1
ATOM 825 N N . THR A 1 104 ? 1.988 -8.984 5.882 1.00 93.44 104 THR A N 1
ATOM 826 C CA . THR A 1 104 ? 2.439 -10.354 5.602 1.00 93.44 104 THR A CA 1
ATOM 827 C C . THR A 1 104 ? 2.479 -10.578 4.097 1.00 93.44 104 THR A C 1
ATOM 829 O O . THR A 1 104 ? 1.444 -10.526 3.432 1.00 93.44 104 THR A O 1
ATOM 832 N N . MET A 1 105 ? 3.681 -10.814 3.567 1.00 91.50 105 MET A N 1
ATOM 833 C CA . MET A 1 105 ? 3.908 -11.091 2.149 1.00 91.50 105 MET A CA 1
ATOM 834 C C . MET A 1 105 ? 3.974 -12.600 1.907 1.00 91.50 105 MET A C 1
ATOM 836 O O . MET A 1 105 ? 4.789 -13.283 2.527 1.00 91.50 105 MET A O 1
ATOM 840 N N . TYR A 1 106 ? 3.135 -13.105 1.004 1.00 88.69 106 TYR A N 1
ATOM 841 C CA . TYR A 1 106 ? 3.066 -14.525 0.656 1.00 88.69 106 TYR A CA 1
ATOM 842 C C . TYR A 1 106 ? 3.799 -14.827 -0.657 1.00 88.69 106 TYR A C 1
ATOM 844 O O . TYR A 1 106 ? 3.791 -14.023 -1.593 1.00 88.69 106 TYR A O 1
ATOM 852 N N . TYR A 1 107 ? 4.398 -16.016 -0.713 1.00 84.25 107 TYR A N 1
ATOM 853 C CA . TYR A 1 107 ? 5.064 -16.597 -1.878 1.00 84.25 107 TYR A CA 1
ATOM 854 C C . TYR A 1 107 ? 4.429 -17.966 -2.155 1.00 84.25 107 TYR A C 1
ATOM 856 O O . TYR A 1 107 ? 3.995 -18.629 -1.209 1.00 84.25 107 TYR A O 1
ATOM 864 N N . LEU A 1 108 ? 4.351 -18.352 -3.429 1.00 76.62 108 LEU A N 1
ATOM 865 C CA . LEU A 1 108 ? 3.925 -19.685 -3.869 1.00 76.62 108 LEU A CA 1
ATOM 866 C C . LEU A 1 108 ? 5.144 -20.552 -4.180 1.00 76.62 108 LEU A C 1
ATOM 868 O O . LEU A 1 108 ? 6.141 -19.975 -4.675 1.00 76.62 108 LEU A O 1
#

Secondary structure (DSSP, 8-state):
-------SS-TT--S---PPTT-EEEEEETTEEEEEE---SSTTSPPPHHHHHHHHHHHHHHHHHTT--EEEE-STT-STT---HHHHHHHHHHHHTT---EEEE---

Organism: NCBI:txid1213867

Foldseek 3Di:
DDDPCPDFDDVVDPDPPPPDQLAWTWDDDPPDIDIDQRQDDDPQDAGDLVSLLSVLLNVLVVCVVVVAQEAEEEQPCPDPNPDDSVSVVVSNCVNCPPPNHHYHYDDD

Sequence (108 aa):
MNEIQGDLFDNSDKNDALAHFGQVAYLLRGNRYIFYLITKSNVNDKPTEEDFEKSLIDLRNLCEKLNVQGLSVPRLGTGLDCLKLEFVKDAINRVFTGCNIRITMYYL

Radius of gyration: 14.6 Å; chains: 1; bounding box: 45×33×35 Å

pLDDT: mean 75.79, std 20.61, range [25.83, 95.12]